Protein AF-A0A948QAK0-F1 (afdb_monomer_lite)

Sequence (98 aa):
KENYCSVSQEELEKIQVSTIETKAIHWALKLKNPNFSYGKLTQNPGSEIKNRSLRSKFYERLEYWHAQSEIPQLSSMEEASLNYVLKKEKYVKDNCGL

Foldseek 3Di:
DVVVLVVLLVVLQVLCQVLLLLLLLVVLVLVPPPPRDPVPPPDDSQPLPPPPVSSVVSVVSNVVQNPDPDGDDDDPVSVVSVVVSVVSSVVSCVPPND

Secondary structure (DSSP, 8-state):
-HHHHHHHHHHHHHHHHHHHHHHHHHHHHHHH-TT--GGG--S-TTTT--SHHHHHHHHHHHHHHHHSSS-PPPPHHHHHHHHHHHHHHHHHHHHH--

Radius of gyration: 13.9 Å; chains: 1; bounding box: 37×27×40 Å

Structure (mmCIF, N/CA/C/O backbone):
data_AF-A0A948QAK0-F1
#
_entry.id   AF-A0A948QAK0-F1
#
loop_
_atom_site.group_PDB
_atom_site.id
_atom_site.type_symbol
_atom_site.label_atom_id
_atom_site.label_alt_id
_atom_site.label_comp_id
_atom_site.label_asym_id
_atom_site.label_entity_id
_atom_site.label_seq_id
_atom_site.pdbx_PDB_ins_code
_atom_site.Cartn_x
_atom_site.Cartn_y
_atom_site.Cartn_z
_atom_site.occupancy
_atom_site.B_iso_or_equiv
_atom_site.auth_seq_id
_atom_site.auth_comp_id
_atom_site.auth_asym_id
_atom_site.auth_atom_id
_atom_site.pdbx_PDB_model_num
ATOM 1 N N . LYS A 1 1 ? 14.996 -1.459 -23.610 1.00 61.12 1 LYS A N 1
ATOM 2 C CA . LYS A 1 1 ? 13.697 -1.614 -22.906 1.00 61.12 1 LYS A CA 1
ATOM 3 C C . LYS A 1 1 ? 13.858 -2.374 -21.588 1.00 61.12 1 LYS A C 1
ATOM 5 O O . LYS A 1 1 ? 13.395 -1.851 -20.588 1.00 61.12 1 LYS A O 1
ATOM 10 N N . GLU A 1 2 ? 14.572 -3.504 -21.543 1.00 65.06 2 GLU A N 1
ATOM 11 C CA . GLU A 1 2 ? 14.791 -4.268 -20.294 1.00 65.06 2 GLU A CA 1
ATOM 12 C C . GLU A 1 2 ? 15.433 -3.451 -19.161 1.00 65.06 2 GLU A C 1
ATOM 14 O O . GLU A 1 2 ? 14.881 -3.410 -18.067 1.00 65.06 2 GLU A O 1
ATOM 19 N N . ASN A 1 3 ? 16.509 -2.705 -19.442 1.00 78.94 3 ASN A N 1
ATOM 20 C CA . ASN A 1 3 ? 17.220 -1.914 -18.424 1.00 78.94 3 ASN A CA 1
ATOM 21 C C . ASN A 1 3 ? 16.354 -0.801 -17.778 1.00 78.94 3 ASN A C 1
ATOM 23 O O . ASN A 1 3 ? 16.532 -0.439 -16.624 1.00 78.94 3 ASN A O 1
ATOM 27 N N . TYR A 1 4 ? 15.363 -0.269 -18.500 1.00 87.50 4 TYR A N 1
ATOM 28 C CA . TYR A 1 4 ? 14.446 0.737 -17.947 1.00 87.50 4 TYR A CA 1
ATOM 29 C C . TYR A 1 4 ? 13.456 0.124 -16.948 1.00 87.50 4 TYR A C 1
ATOM 31 O O . TYR A 1 4 ? 13.134 0.725 -15.921 1.00 87.50 4 TYR A O 1
ATOM 39 N N . CYS A 1 5 ? 12.971 -1.081 -17.250 1.00 90.00 5 CYS A N 1
ATOM 40 C CA . CYS A 1 5 ? 11.990 -1.755 -16.416 1.00 90.00 5 CYS A CA 1
ATOM 41 C C . CYS A 1 5 ? 12.600 -2.316 -15.136 1.00 90.00 5 CYS A C 1
ATOM 43 O O . CYS A 1 5 ? 11.964 -2.211 -14.092 1.00 90.00 5 CYS A O 1
ATOM 45 N N . SER A 1 6 ? 13.832 -2.831 -15.187 1.00 87.69 6 SER A N 1
ATOM 46 C CA . SER A 1 6 ? 14.563 -3.232 -13.981 1.00 87.69 6 SER A CA 1
ATOM 47 C C . SER A 1 6 ? 14.778 -2.047 -13.039 1.00 87.69 6 SER A C 1
ATOM 49 O O . SER A 1 6 ? 14.425 -2.136 -11.867 1.00 87.69 6 SER A O 1
ATOM 51 N N . VAL A 1 7 ? 15.251 -0.908 -13.559 1.00 89.81 7 VAL A N 1
ATOM 52 C CA . VAL A 1 7 ? 15.448 0.315 -12.759 1.00 89.81 7 VAL A CA 1
ATOM 53 C C . VAL A 1 7 ? 14.124 0.813 -12.179 1.00 89.81 7 VAL A C 1
ATOM 55 O O . VAL A 1 7 ? 14.033 1.088 -10.987 1.00 89.81 7 VAL A O 1
ATOM 58 N N . SER A 1 8 ? 13.062 0.864 -12.987 1.00 90.19 8 SER A N 1
ATOM 59 C CA . SER A 1 8 ? 11.747 1.322 -12.521 1.00 90.19 8 SER A CA 1
ATOM 60 C C . SER A 1 8 ? 11.142 0.413 -11.446 1.00 90.19 8 SER A C 1
ATOM 62 O O . SER A 1 8 ? 10.439 0.903 -10.562 1.00 90.19 8 SER A O 1
ATOM 64 N N . GLN A 1 9 ? 11.391 -0.898 -11.520 1.00 90.62 9 GLN A N 1
ATOM 65 C CA . GLN A 1 9 ? 10.965 -1.864 -10.506 1.00 90.62 9 GLN A CA 1
ATOM 66 C C . GLN A 1 9 ? 11.781 -1.723 -9.217 1.00 90.62 9 GLN A C 1
ATOM 68 O O . GLN A 1 9 ? 11.194 -1.746 -8.140 1.00 90.62 9 GLN A O 1
ATOM 73 N N . GLU A 1 10 ? 13.095 -1.514 -9.315 1.00 91.06 10 GLU A N 1
ATOM 74 C CA . GLU A 1 10 ? 13.957 -1.283 -8.150 1.00 91.06 10 GLU A CA 1
ATOM 75 C C . GLU A 1 10 ? 13.588 0.021 -7.422 1.00 91.06 10 GLU A C 1
ATOM 77 O O . GLU A 1 10 ? 13.480 0.054 -6.196 1.00 91.06 10 GLU A O 1
ATOM 82 N N . GLU A 1 11 ? 13.339 1.100 -8.167 1.00 91.75 11 GLU A N 1
ATOM 83 C CA . GLU A 1 11 ? 12.818 2.352 -7.612 1.00 91.75 11 GLU A CA 1
ATOM 84 C C . GLU A 1 11 ? 11.470 2.142 -6.922 1.00 91.75 11 GLU A C 1
ATOM 86 O O . GLU A 1 11 ? 11.268 2.617 -5.805 1.00 91.75 11 GLU A O 1
ATOM 91 N N . LEU A 1 12 ? 10.548 1.424 -7.576 1.00 93.50 12 LEU A N 1
ATOM 92 C CA . LEU A 1 12 ? 9.234 1.141 -7.012 1.00 93.50 12 LEU A CA 1
ATOM 93 C C . LEU A 1 12 ? 9.355 0.375 -5.692 1.00 93.50 12 LEU A C 1
ATOM 95 O O . LEU A 1 12 ? 8.706 0.753 -4.721 1.00 93.50 12 LEU A O 1
ATOM 99 N N . GLU A 1 13 ? 10.205 -0.648 -5.633 1.00 92.94 13 GLU A N 1
ATOM 100 C CA . GLU A 1 13 ? 10.428 -1.419 -4.412 1.00 92.94 13 GLU A CA 1
ATOM 101 C C . GLU A 1 13 ? 10.947 -0.532 -3.272 1.00 92.94 13 GLU A C 1
ATOM 103 O O . GLU A 1 13 ? 10.410 -0.585 -2.165 1.00 92.94 13 GLU A O 1
ATOM 108 N N . LYS A 1 14 ? 11.918 0.354 -3.541 1.00 93.31 14 LYS A N 1
ATOM 109 C CA . LYS A 1 14 ? 12.443 1.299 -2.536 1.00 93.31 14 LYS A CA 1
ATOM 110 C C . LYS A 1 14 ? 11.344 2.186 -1.950 1.00 93.31 14 LYS A C 1
ATOM 112 O O . LYS A 1 14 ? 11.301 2.383 -0.737 1.00 93.31 14 LYS A O 1
ATOM 117 N N . ILE A 1 15 ? 10.440 2.694 -2.787 1.00 93.44 15 ILE A N 1
ATOM 118 C CA . ILE A 1 15 ? 9.342 3.553 -2.324 1.00 93.44 15 ILE A CA 1
ATOM 119 C C . ILE A 1 15 ? 8.255 2.718 -1.619 1.00 93.44 15 ILE A C 1
ATOM 121 O O . ILE A 1 15 ? 7.675 3.157 -0.627 1.00 93.44 15 ILE A O 1
ATOM 125 N N . GLN A 1 16 ? 7.985 1.489 -2.071 1.00 93.94 16 GLN A N 1
ATOM 126 C CA . GLN A 1 16 ? 7.049 0.583 -1.395 1.00 93.94 16 GLN A CA 1
ATOM 127 C C . GLN A 1 16 ? 7.524 0.225 0.018 1.00 93.94 16 GLN A C 1
ATOM 129 O O . GLN A 1 16 ? 6.702 0.142 0.927 1.00 93.94 16 GLN A O 1
ATOM 134 N N . VAL A 1 17 ? 8.835 0.063 0.234 1.00 94.50 17 VAL A N 1
ATOM 135 C CA . VAL A 1 17 ? 9.400 -0.179 1.573 1.00 94.50 17 VAL A CA 1
ATOM 136 C C . VAL A 1 17 ? 9.072 0.968 2.530 1.00 94.50 17 VAL A C 1
ATOM 138 O O . VAL A 1 17 ? 8.638 0.708 3.650 1.00 94.50 17 VAL A O 1
ATOM 141 N N . SER A 1 18 ? 9.234 2.224 2.104 1.00 93.25 18 SER A N 1
ATOM 142 C CA . SER A 1 18 ? 8.996 3.390 2.969 1.00 93.25 18 SER A CA 1
ATOM 143 C C . SER A 1 18 ? 7.518 3.736 3.164 1.00 93.25 18 SER A C 1
ATOM 145 O O . SER A 1 18 ? 7.186 4.479 4.082 1.00 93.25 18 SER A O 1
ATOM 147 N N . THR A 1 19 ? 6.623 3.194 2.337 1.00 94.94 19 THR A N 1
ATOM 148 C CA . THR A 1 19 ? 5.181 3.509 2.355 1.00 94.94 19 THR A CA 1
ATOM 149 C C . THR A 1 19 ? 4.299 2.329 2.754 1.00 94.94 19 THR A C 1
ATOM 151 O O . THR A 1 19 ? 3.072 2.439 2.734 1.00 94.94 19 THR A O 1
ATOM 154 N N . ILE A 1 20 ? 4.904 1.202 3.145 1.00 95.38 20 ILE A N 1
ATOM 155 C CA . ILE A 1 20 ? 4.191 -0.042 3.455 1.00 95.38 20 ILE A CA 1
ATOM 156 C C . ILE A 1 20 ? 3.147 0.149 4.559 1.00 95.38 20 ILE A C 1
ATOM 158 O O . ILE A 1 20 ? 2.029 -0.355 4.452 1.00 95.38 20 ILE A O 1
ATOM 162 N N . GLU A 1 21 ? 3.496 0.942 5.572 1.00 96.50 21 GLU A N 1
ATOM 163 C CA . GLU A 1 21 ? 2.649 1.248 6.721 1.00 96.50 21 GLU A CA 1
ATOM 164 C C . GLU A 1 21 ? 1.446 2.095 6.304 1.00 96.50 21 GLU A C 1
ATOM 166 O O . GLU A 1 21 ? 0.296 1.716 6.517 1.00 96.50 21 GLU A O 1
ATOM 171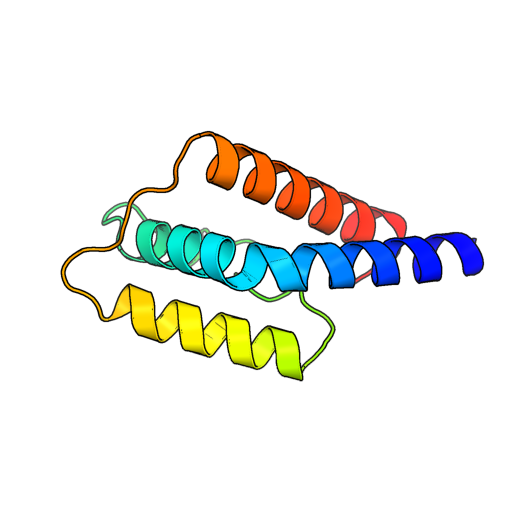 N N . THR A 1 22 ? 1.708 3.202 5.609 1.00 96.88 22 THR A N 1
ATOM 172 C CA . THR A 1 22 ? 0.687 4.100 5.063 1.00 96.88 22 THR A CA 1
ATOM 173 C C . THR A 1 22 ? -0.278 3.361 4.136 1.00 96.88 22 THR A C 1
ATOM 175 O O . THR A 1 22 ? -1.494 3.546 4.209 1.00 96.88 22 THR A O 1
ATOM 178 N N . LYS A 1 23 ? 0.246 2.481 3.274 1.00 95.88 23 LYS A N 1
ATOM 179 C CA . LYS A 1 23 ? -0.568 1.674 2.363 1.00 95.88 23 LYS A CA 1
ATOM 180 C C . LYS A 1 23 ? -1.438 0.674 3.130 1.00 95.88 23 LYS A C 1
ATOM 182 O O . LYS A 1 23 ? -2.599 0.490 2.766 1.00 95.88 23 LYS A O 1
ATOM 187 N N . ALA A 1 24 ? -0.915 0.056 4.189 1.00 97.06 24 ALA A N 1
ATOM 188 C CA . ALA A 1 24 ? -1.683 -0.838 5.051 1.00 97.06 24 ALA A CA 1
ATOM 189 C C . ALA A 1 24 ? -2.820 -0.102 5.779 1.00 97.06 24 ALA A C 1
ATOM 191 O O . ALA A 1 24 ? -3.959 -0.563 5.727 1.00 97.06 24 ALA A O 1
ATOM 192 N N . ILE A 1 25 ? -2.546 1.070 6.363 1.00 97.38 25 ILE A N 1
ATOM 193 C CA . ILE A 1 25 ? -3.553 1.933 7.007 1.00 97.38 25 ILE A CA 1
ATOM 194 C C . ILE A 1 25 ? -4.661 2.308 6.019 1.00 97.38 25 ILE A C 1
ATOM 196 O O . ILE A 1 25 ? -5.844 2.133 6.312 1.00 97.38 25 ILE A O 1
ATOM 200 N N . HIS A 1 26 ? -4.289 2.765 4.819 1.00 95.25 26 HIS A N 1
ATOM 201 C CA . HIS A 1 26 ? -5.251 3.124 3.778 1.00 95.25 26 HIS A CA 1
ATOM 202 C C . HIS A 1 26 ? -6.190 1.967 3.437 1.00 95.25 26 HIS A C 1
ATOM 204 O O . HIS A 1 26 ? -7.409 2.139 3.374 1.00 95.25 26 HIS A O 1
ATOM 210 N N . TRP A 1 27 ? -5.634 0.776 3.209 1.00 94.75 27 TRP A N 1
ATOM 211 C CA . TRP A 1 27 ? -6.449 -0.387 2.892 1.00 94.75 27 TRP A CA 1
ATOM 212 C C . TRP A 1 27 ? -7.290 -0.837 4.081 1.00 94.75 27 TRP A C 1
ATOM 214 O O . TRP A 1 27 ? -8.445 -1.186 3.872 1.00 94.75 27 TRP A O 1
ATOM 224 N N . ALA A 1 28 ? -6.783 -0.760 5.309 1.00 95.81 28 ALA A N 1
ATOM 225 C CA . ALA A 1 28 ? -7.563 -1.073 6.499 1.00 95.81 28 ALA A CA 1
ATOM 226 C C . ALA A 1 28 ? -8.779 -0.136 6.636 1.00 95.81 28 ALA A C 1
ATOM 228 O O . ALA A 1 28 ? -9.901 -0.616 6.791 1.00 95.81 28 ALA A O 1
ATOM 229 N N . LEU A 1 29 ? -8.588 1.181 6.472 1.00 94.62 29 LEU A N 1
ATOM 230 C CA . LEU A 1 29 ? -9.677 2.169 6.435 1.00 94.62 29 LEU A CA 1
ATOM 231 C C . LEU A 1 29 ? -10.687 1.858 5.327 1.00 94.62 29 LEU A C 1
ATOM 233 O O . LEU A 1 29 ? -11.899 1.885 5.546 1.00 94.62 29 LEU A O 1
ATOM 237 N N . LYS A 1 30 ? -10.189 1.538 4.130 1.00 92.00 30 LYS A N 1
ATOM 238 C CA . LYS A 1 30 ? -11.024 1.233 2.968 1.00 92.00 30 LYS A CA 1
ATOM 239 C C . LYS A 1 30 ? -11.847 -0.037 3.169 1.00 92.00 30 LYS A C 1
ATOM 241 O O . LYS A 1 30 ? -13.021 -0.028 2.827 1.00 92.00 30 LYS A O 1
ATOM 246 N N . LEU A 1 31 ? -11.259 -1.096 3.726 1.00 91.44 31 LEU A N 1
ATOM 247 C CA . LEU A 1 31 ? -11.936 -2.366 4.006 1.00 91.44 31 LEU A CA 1
ATOM 248 C C . LEU A 1 31 ? -12.989 -2.233 5.116 1.00 91.44 31 LEU A C 1
ATOM 250 O O . LE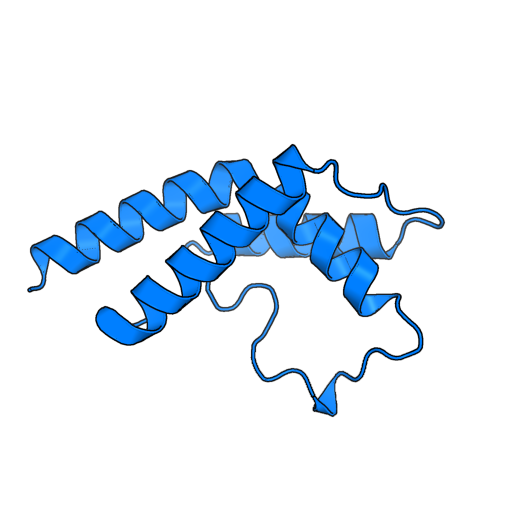U A 1 31 ? -14.019 -2.894 5.043 1.00 91.44 31 LEU A O 1
ATOM 254 N N . LYS A 1 32 ? -12.767 -1.352 6.101 1.00 91.50 32 LYS A N 1
ATOM 255 C CA . LYS A 1 32 ? -13.748 -1.058 7.160 1.00 91.50 32 LYS A CA 1
ATOM 256 C C . LYS A 1 32 ? -14.904 -0.168 6.728 1.00 91.50 32 LYS A C 1
ATOM 258 O O . LYS A 1 32 ? -15.883 -0.045 7.462 1.00 91.50 32 LYS A O 1
ATOM 263 N N . ASN A 1 33 ? -14.802 0.486 5.575 1.00 89.56 33 ASN A N 1
ATOM 264 C CA . ASN A 1 33 ? -15.879 1.333 5.094 1.00 89.56 33 ASN A CA 1
ATOM 265 C C . ASN A 1 33 ? -17.116 0.459 4.792 1.00 89.56 33 ASN A C 1
ATOM 267 O O . ASN A 1 33 ? -17.008 -0.453 3.975 1.00 89.56 33 ASN A O 1
ATOM 271 N N . PRO A 1 34 ? -18.298 0.728 5.378 1.00 87.62 34 PRO A N 1
ATOM 272 C CA . PRO A 1 34 ? -19.493 -0.097 5.164 1.00 87.62 34 PRO A CA 1
ATOM 273 C C . PRO A 1 34 ? -19.972 -0.106 3.704 1.00 87.62 34 PRO A C 1
ATOM 275 O O . PRO A 1 34 ? -20.685 -1.016 3.292 1.00 87.62 34 PRO A O 1
ATOM 278 N N . ASN A 1 35 ? -19.561 0.882 2.905 1.00 89.12 35 ASN A N 1
ATOM 279 C CA . ASN A 1 35 ? -19.851 0.948 1.473 1.00 89.12 35 ASN A CA 1
ATOM 280 C C . ASN A 1 35 ? -18.807 0.216 0.612 1.00 89.12 35 ASN A C 1
ATOM 282 O O . ASN A 1 35 ? -18.904 0.217 -0.620 1.00 89.12 35 ASN A O 1
ATOM 286 N N . PHE A 1 36 ? -17.778 -0.374 1.226 1.00 86.19 36 PHE A N 1
ATOM 287 C CA . PHE A 1 36 ? -16.784 -1.162 0.517 1.00 86.19 36 PHE A CA 1
ATOM 288 C C . PHE A 1 36 ? -17.398 -2.463 -0.002 1.00 86.19 36 PHE A C 1
ATOM 290 O O . PHE A 1 36 ? -18.161 -3.144 0.675 1.00 86.19 36 PHE A O 1
ATOM 297 N N . SER A 1 37 ? -17.042 -2.826 -1.232 1.00 83.75 37 SER A N 1
ATOM 298 C CA . SER A 1 37 ? -17.500 -4.058 -1.863 1.00 83.75 37 SER A CA 1
ATOM 299 C C . SER A 1 37 ? -16.311 -4.815 -2.428 1.00 83.75 37 SER A C 1
ATOM 301 O O . SER A 1 37 ? -15.665 -4.353 -3.371 1.00 83.75 37 SER A O 1
ATOM 303 N N . TYR A 1 38 ? -16.072 -6.014 -1.895 1.00 80.12 38 TYR A N 1
ATOM 304 C CA . TYR A 1 38 ? -15.064 -6.940 -2.416 1.00 80.12 38 TYR A CA 1
ATOM 305 C C . TYR A 1 38 ? -15.309 -7.288 -3.891 1.00 80.12 38 TYR A C 1
ATOM 307 O O . TYR A 1 38 ? -14.358 -7.421 -4.650 1.00 80.12 38 TYR A O 1
ATOM 315 N N . GLY A 1 39 ? -16.570 -7.348 -4.338 1.00 77.06 39 GLY A N 1
ATOM 316 C CA . GLY A 1 39 ? -16.911 -7.617 -5.742 1.00 77.06 39 GLY A CA 1
ATOM 317 C C . GLY A 1 39 ? -16.511 -6.500 -6.715 1.00 77.06 39 GLY A C 1
ATOM 318 O O . GLY A 1 39 ? -16.421 -6.738 -7.915 1.00 77.06 39 GLY A O 1
ATOM 319 N N . LYS A 1 40 ? -16.238 -5.288 -6.212 1.00 79.50 40 LYS A N 1
ATOM 320 C CA . LYS A 1 40 ? -15.715 -4.157 -7.000 1.00 79.50 40 LYS A CA 1
ATOM 321 C C . LYS A 1 40 ? -14.192 -4.037 -6.914 1.00 79.50 40 LYS A C 1
ATOM 323 O O . LYS A 1 40 ? -13.617 -3.090 -7.453 1.00 79.50 40 LYS A O 1
ATOM 328 N N . LEU A 1 41 ? -13.530 -4.962 -6.220 1.00 77.62 41 LEU A N 1
ATOM 329 C CA . LEU A 1 41 ? -12.085 -4.972 -6.078 1.00 77.62 41 LEU A CA 1
ATOM 330 C C . LEU A 1 41 ? -11.450 -5.475 -7.379 1.00 77.62 41 LEU A C 1
ATOM 332 O O . LEU A 1 41 ? -11.308 -6.669 -7.609 1.00 77.62 41 LEU A O 1
ATOM 336 N N . THR A 1 42 ? -11.057 -4.547 -8.245 1.00 72.62 42 THR A N 1
ATOM 337 C CA . THR A 1 42 ? -10.389 -4.877 -9.513 1.00 72.62 42 THR A CA 1
ATOM 338 C C . THR A 1 42 ? -8.913 -5.235 -9.336 1.00 72.62 42 THR A C 1
ATOM 340 O O . THR A 1 42 ? -8.283 -5.713 -10.277 1.00 72.62 42 THR A O 1
ATOM 343 N N . GLN A 1 43 ? -8.329 -4.953 -8.165 1.00 70.19 43 GLN A N 1
ATOM 344 C CA . GLN A 1 43 ? -6.921 -5.197 -7.847 1.00 70.19 43 GLN A CA 1
ATOM 345 C C . GLN A 1 43 ? -6.760 -5.536 -6.367 1.00 70.19 43 GLN A C 1
ATOM 347 O O . GLN A 1 43 ? -7.344 -4.870 -5.510 1.00 70.19 43 GLN A O 1
ATOM 352 N N . ASN A 1 44 ? -5.949 -6.552 -6.071 1.00 79.06 44 ASN A N 1
ATOM 353 C CA . ASN A 1 44 ? -5.693 -6.963 -4.698 1.00 79.06 44 ASN A CA 1
ATOM 354 C C . ASN A 1 44 ? -4.753 -5.954 -4.015 1.00 79.06 44 ASN A C 1
ATOM 356 O O . ASN A 1 44 ? -3.788 -5.518 -4.633 1.00 79.06 44 ASN A O 1
ATOM 360 N N . PRO A 1 45 ? -4.953 -5.622 -2.730 1.00 80.94 45 PRO A N 1
ATOM 361 C CA . PRO A 1 45 ? -4.207 -4.559 -2.050 1.00 80.94 45 PRO A CA 1
ATOM 362 C C . PRO A 1 45 ? -2.672 -4.662 -2.120 1.00 80.94 45 PRO A C 1
ATOM 364 O O . PRO A 1 45 ? -1.980 -3.642 -2.112 1.00 80.94 45 PRO A O 1
ATOM 367 N N . GLY A 1 46 ? -2.147 -5.889 -2.213 1.00 86.62 46 GLY A N 1
ATOM 368 C CA . GLY A 1 46 ? -0.718 -6.184 -2.315 1.00 86.62 46 GLY A CA 1
ATOM 369 C C . GLY A 1 46 ? -0.271 -6.821 -3.636 1.00 86.62 46 GLY A C 1
ATOM 370 O O . GLY A 1 46 ? 0.828 -7.376 -3.663 1.00 86.62 46 GLY A O 1
ATOM 371 N N . SER A 1 47 ? -1.081 -6.821 -4.707 1.00 86.19 47 SER A N 1
ATOM 372 C CA . SER A 1 47 ? -0.690 -7.477 -5.974 1.00 86.19 47 SER A CA 1
ATOM 373 C C . SER A 1 47 ? 0.511 -6.826 -6.659 1.00 86.19 47 SER A C 1
ATOM 375 O O . SER A 1 47 ? 1.266 -7.500 -7.348 1.00 86.19 47 SER A O 1
ATOM 377 N N . GLU A 1 48 ? 0.716 -5.536 -6.427 1.00 88.94 48 GLU A N 1
ATOM 378 C CA . GLU A 1 48 ? 1.768 -4.718 -7.025 1.00 88.94 48 GLU A CA 1
ATOM 379 C C . GLU A 1 48 ? 3.108 -4.842 -6.270 1.00 88.94 48 GLU A C 1
ATOM 381 O O . GLU A 1 48 ? 4.117 -4.282 -6.697 1.00 88.94 48 GLU A O 1
ATOM 386 N N . ILE A 1 49 ? 3.144 -5.585 -5.155 1.00 92.00 49 ILE A N 1
ATOM 387 C CA . ILE A 1 49 ? 4.349 -5.814 -4.348 1.00 92.00 49 ILE A CA 1
ATOM 388 C C . ILE A 1 49 ? 4.986 -7.145 -4.772 1.00 92.00 49 ILE A C 1
ATOM 390 O O . ILE A 1 49 ? 4.564 -8.223 -4.341 1.00 92.00 49 ILE A O 1
ATOM 394 N N . LYS A 1 50 ? 6.021 -7.077 -5.619 1.00 90.12 50 LYS A N 1
ATOM 395 C CA . LYS A 1 50 ? 6.737 -8.265 -6.127 1.00 90.12 50 LYS A CA 1
ATOM 396 C C . LYS A 1 50 ? 7.557 -8.978 -5.059 1.00 90.12 50 LYS A C 1
ATOM 398 O O . LYS A 1 50 ? 7.571 -10.210 -5.006 1.00 90.12 50 LYS A O 1
ATOM 403 N N . ASN A 1 51 ? 8.249 -8.214 -4.215 1.00 91.19 51 ASN A N 1
ATOM 404 C CA . ASN A 1 51 ? 9.073 -8.778 -3.156 1.00 91.19 51 ASN A CA 1
ATOM 405 C C . ASN A 1 51 ? 8.180 -9.515 -2.144 1.00 91.19 51 ASN A C 1
ATOM 407 O O . ASN A 1 51 ? 7.345 -8.911 -1.470 1.00 91.19 51 ASN A O 1
ATOM 411 N N . ARG A 1 52 ? 8.366 -10.836 -2.022 1.00 92.88 52 ARG A N 1
ATOM 412 C CA . ARG A 1 52 ? 7.531 -11.688 -1.160 1.00 92.88 52 ARG A CA 1
ATOM 413 C C . ARG A 1 52 ? 7.600 -11.291 0.314 1.00 92.88 52 ARG A C 1
ATOM 415 O O . ARG A 1 52 ? 6.572 -11.326 0.981 1.00 92.88 52 ARG A O 1
ATOM 422 N N . SER A 1 53 ? 8.780 -10.911 0.805 1.00 94.25 53 SER A N 1
ATOM 423 C CA . SER A 1 53 ? 8.970 -10.482 2.196 1.00 94.25 53 SER A CA 1
ATOM 424 C C . SER A 1 53 ? 8.235 -9.170 2.456 1.00 94.25 53 SER A C 1
ATOM 426 O O . SER A 1 53 ? 7.466 -9.066 3.409 1.00 94.25 53 SER A O 1
ATOM 428 N N . LEU A 1 54 ? 8.373 -8.198 1.549 1.00 94.69 54 LEU A N 1
ATOM 429 C CA . LEU A 1 54 ? 7.659 -6.926 1.653 1.00 94.69 54 LEU A CA 1
ATOM 430 C C . LEU A 1 54 ? 6.139 -7.111 1.559 1.00 94.69 54 LEU A C 1
ATOM 432 O O . LEU A 1 54 ? 5.393 -6.504 2.321 1.00 94.69 54 LEU A O 1
ATOM 436 N N . ARG A 1 55 ? 5.672 -8.001 0.677 1.00 95.75 55 ARG A N 1
ATOM 437 C CA . ARG A 1 55 ? 4.250 -8.336 0.555 1.00 95.75 55 ARG A CA 1
ATOM 438 C C . ARG A 1 55 ? 3.709 -9.011 1.814 1.00 95.75 55 ARG A C 1
ATOM 440 O O . ARG A 1 55 ? 2.588 -8.724 2.214 1.00 95.75 55 ARG A O 1
ATOM 447 N N . SER A 1 56 ? 4.495 -9.885 2.443 1.00 96.19 56 SER A N 1
ATOM 448 C CA . SER A 1 56 ? 4.131 -10.491 3.728 1.00 96.19 56 SER A CA 1
ATOM 449 C C . SER A 1 56 ? 3.974 -9.421 4.806 1.00 96.19 56 SER A C 1
ATOM 451 O O . SER A 1 56 ? 2.940 -9.375 5.464 1.00 96.19 56 SER A O 1
ATOM 453 N N . LYS A 1 57 ? 4.950 -8.509 4.918 1.00 96.62 57 LYS A N 1
ATOM 454 C CA . LYS A 1 57 ? 4.887 -7.375 5.851 1.00 96.62 57 LYS A CA 1
ATOM 455 C C . LYS A 1 57 ? 3.658 -6.508 5.599 1.00 96.62 57 LYS A C 1
ATOM 457 O O . LYS A 1 57 ? 2.976 -6.135 6.540 1.00 96.62 57 LYS A O 1
ATOM 462 N N . PHE A 1 58 ? 3.336 -6.218 4.338 1.00 97.31 58 PHE A N 1
ATOM 463 C CA . PHE A 1 58 ? 2.125 -5.475 3.996 1.00 97.31 58 PHE A CA 1
ATOM 464 C C . PHE A 1 58 ? 0.861 -6.125 4.565 1.00 97.31 58 PHE A C 1
ATOM 466 O O . PHE A 1 58 ? 0.071 -5.441 5.211 1.00 97.31 58 PHE A O 1
ATOM 473 N N . TYR A 1 59 ? 0.668 -7.427 4.338 1.00 96.75 59 TYR A N 1
ATOM 474 C CA . TYR A 1 59 ? -0.526 -8.116 4.825 1.00 96.75 59 TYR A CA 1
ATOM 475 C C . TYR A 1 59 ? -0.561 -8.214 6.353 1.00 96.75 59 TYR A C 1
ATOM 477 O O . TYR A 1 59 ? -1.626 -8.017 6.925 1.00 96.75 59 TYR A O 1
ATOM 485 N N . GLU A 1 60 ? 0.586 -8.407 7.008 1.00 97.62 60 GLU A N 1
ATOM 486 C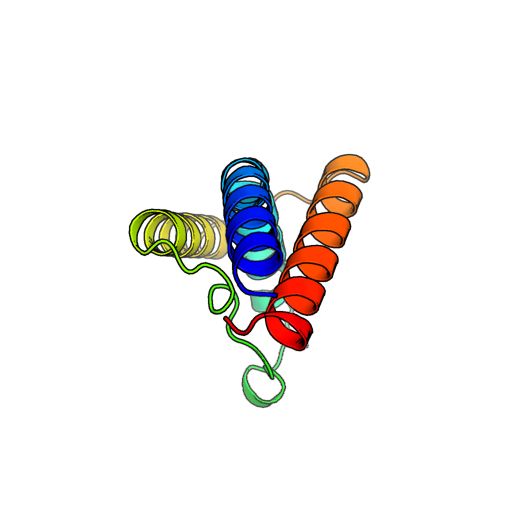 CA . GLU A 1 60 ? 0.698 -8.362 8.472 1.00 97.62 60 GLU A CA 1
ATOM 487 C C . GLU A 1 60 ? 0.260 -6.998 9.031 1.00 97.62 60 GLU A C 1
ATOM 489 O O . GLU A 1 60 ? -0.555 -6.924 9.951 1.00 97.62 60 GLU A O 1
ATOM 494 N N . ARG A 1 61 ? 0.746 -5.895 8.445 1.00 97.94 61 ARG A N 1
ATOM 495 C CA . ARG A 1 61 ? 0.343 -4.541 8.859 1.00 97.94 61 ARG A CA 1
ATOM 496 C C . ARG A 1 61 ? -1.125 -4.265 8.544 1.00 97.94 61 ARG A C 1
ATOM 498 O O . ARG A 1 61 ? -1.812 -3.650 9.355 1.00 97.94 61 ARG A O 1
ATOM 505 N N . LEU A 1 62 ? -1.620 -4.722 7.395 1.00 97.12 62 LEU A N 1
ATOM 506 C CA . LEU A 1 62 ? -3.025 -4.575 7.014 1.00 97.12 62 LEU A CA 1
ATOM 507 C C . LEU A 1 62 ? -3.941 -5.285 8.013 1.00 97.12 62 LEU A C 1
ATOM 509 O O . LEU A 1 62 ? -4.920 -4.695 8.463 1.00 97.12 62 LEU A O 1
ATOM 513 N N . GLU A 1 63 ? -3.615 -6.524 8.373 1.00 97.00 63 GLU A N 1
ATOM 514 C CA . GLU A 1 63 ? -4.357 -7.300 9.363 1.00 97.00 63 GLU A CA 1
ATOM 515 C C . GLU A 1 63 ? -4.325 -6.620 10.735 1.00 97.00 63 GLU A C 1
ATOM 517 O O . GLU A 1 63 ? -5.380 -6.409 11.337 1.00 97.00 63 GLU A O 1
ATOM 522 N N . TYR A 1 64 ? -3.142 -6.181 11.180 1.00 97.81 64 TYR A N 1
ATOM 523 C CA . TYR A 1 64 ? -2.978 -5.438 12.428 1.00 97.81 64 TYR A CA 1
ATOM 524 C C . TYR A 1 64 ? -3.891 -4.207 12.496 1.00 97.81 64 TYR A C 1
ATOM 526 O O . TYR A 1 64 ? -4.622 -4.044 13.475 1.00 97.81 64 TYR A O 1
ATOM 534 N N . TRP A 1 65 ? -3.885 -3.357 11.461 1.00 97.69 65 TRP A N 1
ATOM 535 C CA . TRP A 1 65 ? -4.708 -2.144 11.422 1.00 97.69 65 TRP A CA 1
ATOM 536 C C . TRP A 1 65 ? -6.191 -2.452 11.279 1.00 97.69 65 TRP A C 1
ATOM 538 O O . TRP A 1 65 ? -7.023 -1.825 11.930 1.00 97.69 65 TRP A O 1
ATOM 548 N N . HIS A 1 66 ? -6.545 -3.448 10.472 1.00 95.38 66 HIS A N 1
ATOM 549 C CA . HIS A 1 66 ? -7.931 -3.865 10.319 1.00 95.38 66 HIS A CA 1
ATOM 550 C C . HIS A 1 66 ? -8.513 -4.427 11.631 1.00 95.38 66 HIS A C 1
ATOM 552 O O . HIS A 1 66 ? -9.709 -4.284 11.885 1.00 95.38 66 HIS A O 1
ATOM 558 N N . ALA A 1 67 ? -7.688 -4.999 12.510 1.00 96.88 67 ALA A N 1
ATOM 559 C CA . ALA A 1 67 ? -8.122 -5.455 13.828 1.00 96.88 67 ALA A CA 1
ATOM 560 C C . ALA A 1 67 ? -8.367 -4.314 14.840 1.00 96.88 67 ALA A C 1
ATOM 562 O O . ALA A 1 67 ? -9.143 -4.502 15.776 1.00 96.88 67 ALA A O 1
ATOM 563 N N . GLN A 1 68 ? -7.766 -3.130 14.666 1.00 96.75 68 GLN A N 1
ATOM 564 C CA . GLN A 1 68 ? -7.898 -2.024 15.629 1.00 96.75 68 GLN A CA 1
ATOM 565 C C . GLN A 1 68 ? -9.301 -1.416 15.622 1.00 96.75 68 GLN A C 1
ATOM 567 O O . GLN A 1 68 ? -9.868 -1.205 14.554 1.00 96.75 68 GLN A O 1
ATOM 572 N N . SER A 1 69 ? -9.860 -1.062 16.781 1.00 93.62 69 SER A N 1
ATOM 573 C CA . SER A 1 69 ? -11.152 -0.354 16.854 1.00 93.62 69 SER A CA 1
ATOM 574 C C . SER A 1 69 ? -11.111 0.997 16.136 1.00 93.62 69 SER A C 1
ATOM 576 O O . SER A 1 69 ? -12.064 1.359 15.449 1.00 93.62 69 SER A O 1
ATOM 578 N N . GLU A 1 70 ? -9.980 1.691 16.240 1.00 94.25 70 GLU A N 1
ATOM 579 C CA . GLU A 1 70 ? -9.708 2.963 15.585 1.00 94.25 70 GLU A CA 1
ATOM 580 C C . GLU A 1 70 ? -8.457 2.837 14.717 1.00 94.25 70 GLU A C 1
ATOM 582 O O . GLU A 1 70 ? -7.434 2.306 15.147 1.00 94.25 70 GLU A O 1
ATOM 587 N N . ILE A 1 71 ? -8.550 3.323 13.481 1.00 96.06 71 ILE A N 1
ATOM 588 C CA . ILE A 1 71 ? -7.431 3.356 12.540 1.00 96.06 71 ILE A CA 1
ATOM 589 C C . ILE A 1 71 ? -7.046 4.825 12.350 1.00 96.06 71 ILE A C 1
ATOM 591 O O . ILE A 1 71 ? -7.936 5.640 12.071 1.00 96.06 71 ILE A O 1
ATOM 595 N N . PRO A 1 72 ? -5.756 5.186 12.487 1.00 95.19 72 PRO A N 1
ATOM 596 C CA . PRO A 1 72 ? -5.318 6.558 12.290 1.00 95.19 72 PRO A CA 1
ATOM 597 C C . PRO A 1 72 ? -5.671 7.038 10.882 1.00 95.19 72 PRO A C 1
ATOM 599 O O . PRO A 1 72 ? -5.533 6.306 9.901 1.00 95.19 72 PRO A O 1
ATOM 602 N N . GLN A 1 73 ? -6.126 8.286 10.789 1.00 94.31 73 GLN A N 1
ATOM 603 C CA . GLN A 1 73 ? -6.245 8.958 9.500 1.00 94.31 73 GLN A CA 1
ATOM 604 C C . GLN A 1 73 ? -4.851 9.295 8.979 1.00 94.31 73 GLN A C 1
ATOM 606 O O . GLN A 1 73 ? -3.950 9.610 9.757 1.00 94.31 73 GLN A O 1
ATOM 611 N N . LEU A 1 74 ? -4.688 9.247 7.662 1.00 94.75 74 LEU A N 1
ATOM 612 C CA . LEU A 1 74 ? -3.448 9.667 7.029 1.00 94.75 74 LEU A CA 1
ATOM 613 C C . LEU A 1 74 ? -3.351 11.193 7.043 1.00 94.75 74 LEU A C 1
ATOM 615 O O . LEU A 1 74 ? -4.323 11.897 6.772 1.00 94.75 74 LEU A O 1
ATOM 619 N N . SER A 1 75 ? -2.165 11.715 7.332 1.00 95.44 75 SER A N 1
ATOM 620 C CA . SER A 1 75 ? -1.857 13.124 7.104 1.00 95.44 75 SER A CA 1
ATOM 621 C C . SER A 1 75 ? -1.827 13.439 5.605 1.00 95.44 75 SER A C 1
ATOM 623 O O . SER A 1 75 ? -1.573 12.566 4.773 1.00 95.44 75 SER A O 1
ATOM 625 N N . SER A 1 76 ? -1.980 14.712 5.231 1.00 94.56 76 SER A N 1
ATOM 626 C CA . SER A 1 76 ? -1.905 15.134 3.821 1.00 94.56 76 SER A CA 1
ATOM 627 C C . SER A 1 76 ? -0.591 14.730 3.136 1.00 94.56 76 SER A C 1
ATOM 629 O O . SER A 1 76 ? -0.564 14.460 1.937 1.00 94.56 76 SER A O 1
ATOM 631 N N . MET A 1 77 ? 0.509 14.662 3.893 1.00 92.94 77 MET A N 1
ATOM 632 C CA . MET A 1 77 ? 1.812 14.233 3.380 1.00 92.94 77 MET A CA 1
ATOM 633 C C . MET A 1 77 ? 1.870 12.718 3.134 1.00 92.94 77 MET A C 1
ATOM 635 O O . MET A 1 77 ? 2.431 12.272 2.129 1.00 92.94 77 MET A O 1
ATOM 639 N N . GLU A 1 78 ? 1.267 11.923 4.016 1.00 94.31 78 GLU A N 1
ATOM 640 C CA . GLU A 1 78 ? 1.135 10.475 3.839 1.00 94.31 78 GLU A CA 1
ATOM 641 C C . GLU A 1 78 ? 0.210 10.140 2.669 1.00 94.31 78 GLU A C 1
ATOM 643 O O . GLU A 1 78 ? 0.547 9.291 1.846 1.00 94.31 78 GLU A O 1
ATOM 648 N N . GLU A 1 79 ? -0.905 10.856 2.523 1.00 94.00 79 GLU A N 1
ATOM 649 C CA . GLU A 1 79 ? -1.795 10.723 1.367 1.00 94.00 79 GLU A CA 1
ATOM 650 C C . GLU A 1 79 ? -1.085 11.070 0.056 1.00 94.00 79 GLU A C 1
ATOM 652 O O . GLU A 1 79 ? -1.215 10.348 -0.935 1.00 94.00 79 GLU A O 1
ATOM 657 N N . ALA A 1 80 ? -0.299 12.151 0.030 1.00 94.50 80 ALA A N 1
ATOM 658 C CA . ALA A 1 80 ? 0.488 12.524 -1.142 1.00 94.50 80 ALA A CA 1
ATOM 659 C C . ALA A 1 80 ? 1.516 11.437 -1.503 1.00 94.50 80 ALA A C 1
ATOM 661 O O . ALA A 1 80 ? 1.633 11.058 -2.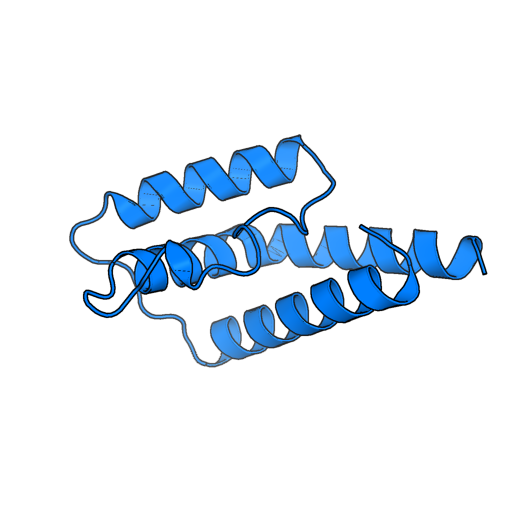673 1.00 94.50 80 ALA A O 1
ATOM 662 N N . SER A 1 81 ? 2.206 10.893 -0.498 1.00 93.00 81 SER A N 1
ATOM 663 C CA . SER A 1 81 ? 3.189 9.816 -0.668 1.00 93.00 81 SER A CA 1
ATOM 664 C C . SER A 1 81 ? 2.536 8.528 -1.172 1.00 93.00 81 SER A C 1
ATOM 666 O O . SER A 1 81 ? 3.018 7.911 -2.122 1.00 93.00 81 SER A O 1
ATOM 668 N N . LEU A 1 82 ? 1.386 8.156 -0.605 1.00 94.12 82 LEU A N 1
ATOM 669 C CA . LEU A 1 82 ? 0.602 7.011 -1.049 1.00 94.12 82 LEU A CA 1
ATOM 670 C C . LEU A 1 82 ? 0.126 7.185 -2.494 1.00 94.12 82 LEU A C 1
ATOM 672 O O . LEU A 1 82 ? 0.301 6.288 -3.315 1.00 94.12 82 LEU A O 1
ATOM 676 N N . ASN A 1 83 ? -0.436 8.346 -2.832 1.00 94.06 83 ASN A N 1
ATOM 677 C CA . ASN A 1 83 ? -0.898 8.644 -4.186 1.00 94.06 83 ASN A CA 1
ATOM 678 C C . ASN A 1 83 ? 0.237 8.557 -5.211 1.00 94.06 83 ASN A C 1
ATOM 680 O O . ASN A 1 83 ? 0.026 8.073 -6.325 1.00 94.06 83 ASN A O 1
ATOM 684 N N . TYR A 1 84 ? 1.439 9.005 -4.847 1.00 94.12 84 TYR A N 1
ATOM 685 C CA . TYR A 1 84 ? 2.623 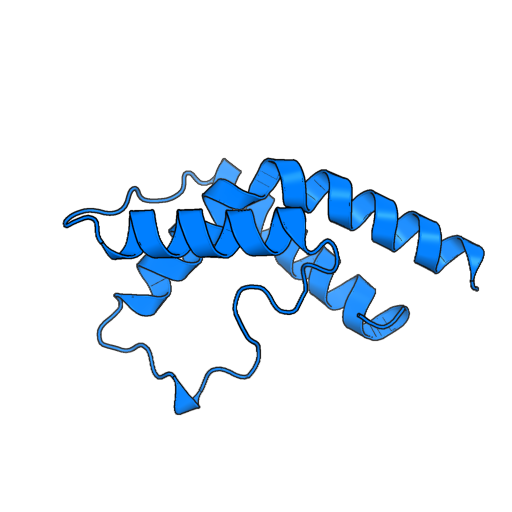8.851 -5.685 1.00 94.12 84 TYR A CA 1
ATOM 686 C C . TYR A 1 84 ? 2.962 7.371 -5.919 1.00 94.12 84 TYR A C 1
ATOM 688 O O . TYR A 1 84 ? 3.145 6.963 -7.069 1.00 94.12 84 TYR A O 1
ATOM 696 N N . VAL A 1 85 ? 2.957 6.550 -4.864 1.00 93.81 85 VAL A N 1
ATOM 697 C CA . VAL A 1 85 ? 3.225 5.106 -4.965 1.00 93.81 85 VAL A CA 1
ATOM 698 C C . VAL A 1 85 ? 2.195 4.397 -5.822 1.00 93.81 85 VAL A C 1
ATOM 700 O O . VAL A 1 85 ? 2.581 3.710 -6.758 1.00 93.81 85 VAL A O 1
ATOM 703 N N . LEU A 1 86 ? 0.900 4.609 -5.585 1.00 92.06 86 LEU A N 1
ATOM 704 C CA . LEU A 1 86 ? -0.161 3.968 -6.369 1.00 92.06 86 LEU A CA 1
ATOM 705 C C . LEU A 1 86 ? -0.061 4.328 -7.862 1.00 92.06 86 LEU A C 1
ATOM 707 O O . LEU A 1 86 ? -0.271 3.480 -8.733 1.00 92.06 86 LEU A O 1
ATOM 711 N N . LYS A 1 87 ? 0.313 5.576 -8.180 1.00 92.75 87 LYS A N 1
ATOM 712 C CA . LYS A 1 87 ? 0.574 6.006 -9.563 1.00 92.75 87 LYS A CA 1
ATOM 713 C C . LYS A 1 87 ? 1.804 5.318 -10.155 1.00 92.75 87 LYS A C 1
ATOM 715 O O . LYS A 1 87 ? 1.733 4.863 -11.296 1.00 92.75 87 LYS A O 1
ATOM 720 N N . LYS A 1 88 ? 2.910 5.217 -9.407 1.00 92.88 88 LYS A N 1
ATOM 721 C CA . LYS A 1 88 ? 4.127 4.518 -9.856 1.00 92.88 88 LYS A CA 1
ATOM 722 C C . LYS A 1 88 ? 3.866 3.020 -10.039 1.00 92.88 88 LYS A C 1
ATOM 724 O O . LYS A 1 88 ? 4.272 2.473 -11.056 1.00 92.88 88 LYS A O 1
ATOM 729 N N . GLU A 1 89 ? 3.140 2.377 -9.126 1.00 92.94 89 GLU A N 1
ATOM 730 C CA . GLU A 1 89 ? 2.712 0.976 -9.230 1.00 92.94 89 GLU A CA 1
ATOM 731 C C . GLU A 1 89 ? 1.925 0.732 -10.515 1.00 92.94 89 GLU A C 1
ATOM 733 O O . GLU A 1 89 ? 2.286 -0.141 -11.304 1.00 92.94 89 GLU A O 1
ATOM 738 N N . LYS A 1 90 ? 0.898 1.554 -10.769 1.00 91.00 90 LYS A N 1
ATOM 739 C CA . LYS A 1 90 ? 0.116 1.488 -12.007 1.00 91.00 90 LYS A CA 1
ATOM 740 C C . LYS A 1 90 ? 0.994 1.694 -13.239 1.00 91.00 90 LYS A C 1
ATOM 742 O O . LYS A 1 90 ? 0.901 0.920 -14.184 1.00 91.00 90 LYS A O 1
ATOM 747 N N . TYR A 1 91 ? 1.867 2.698 -13.222 1.00 91.19 91 TYR A N 1
ATOM 748 C CA . TYR A 1 91 ? 2.772 2.972 -14.334 1.00 91.19 91 TYR A CA 1
ATOM 749 C C . TYR A 1 91 ? 3.685 1.776 -14.639 1.00 91.19 91 TYR A C 1
ATOM 751 O O . TYR A 1 91 ? 3.774 1.349 -15.790 1.00 91.19 91 TYR A O 1
ATOM 759 N N . VAL A 1 92 ? 4.338 1.208 -13.622 1.00 91.50 92 VAL A N 1
ATOM 760 C CA . VAL A 1 92 ? 5.233 0.055 -13.793 1.00 91.50 92 VAL A CA 1
ATOM 761 C C . VAL A 1 92 ? 4.448 -1.174 -14.252 1.00 91.50 92 VAL A C 1
ATOM 763 O O . VAL A 1 92 ? 4.903 -1.871 -15.155 1.00 91.50 92 VAL A O 1
ATOM 766 N N . LYS A 1 93 ? 3.249 -1.411 -13.711 1.00 89.56 93 LYS A N 1
ATOM 767 C CA . LYS A 1 93 ? 2.351 -2.483 -14.160 1.00 89.56 93 LYS A CA 1
ATOM 768 C C . LYS A 1 93 ? 2.007 -2.361 -15.642 1.00 89.56 93 LYS A C 1
ATOM 770 O O . LYS A 1 93 ? 2.199 -3.319 -16.384 1.00 89.56 93 LYS A O 1
ATOM 775 N N . ASP A 1 94 ? 1.557 -1.181 -16.060 1.00 90.19 94 ASP A N 1
ATOM 776 C CA . ASP A 1 94 ? 1.072 -0.926 -17.417 1.00 90.19 94 ASP A CA 1
ATOM 777 C C . ASP A 1 94 ? 2.213 -0.952 -18.460 1.00 90.19 94 ASP A C 1
ATOM 779 O O . ASP A 1 94 ? 1.990 -1.357 -19.598 1.00 90.19 94 ASP A O 1
ATOM 783 N N . ASN A 1 95 ? 3.440 -0.546 -18.093 1.00 90.75 95 ASN A N 1
ATOM 784 C CA . ASN A 1 95 ? 4.558 -0.384 -19.042 1.00 90.75 95 ASN A CA 1
ATOM 785 C C . ASN A 1 95 ? 5.619 -1.492 -18.987 1.00 90.75 95 ASN A C 1
ATOM 787 O O . ASN A 1 95 ? 6.307 -1.730 -19.980 1.00 90.75 95 ASN A O 1
ATOM 791 N N . CYS A 1 96 ? 5.790 -2.135 -17.834 1.00 88.94 96 CYS A N 1
ATOM 792 C CA . CYS A 1 96 ? 6.870 -3.091 -17.584 1.00 88.94 96 CYS A CA 1
ATOM 793 C C . CYS A 1 96 ? 6.380 -4.471 -17.145 1.00 88.94 96 CYS A C 1
ATOM 795 O O . CYS A 1 96 ? 7.187 -5.397 -17.069 1.00 88.94 96 CYS A O 1
ATOM 797 N N . GLY A 1 97 ? 5.086 -4.611 -16.850 1.00 82.12 97 GLY A N 1
ATOM 798 C CA . GLY A 1 97 ? 4.526 -5.815 -16.258 1.00 82.12 97 GLY A CA 1
ATOM 799 C C . GLY A 1 97 ? 4.894 -5.956 -14.779 1.00 82.12 97 GLY A C 1
ATOM 800 O O . GLY A 1 97 ? 6.041 -5.739 -14.355 1.00 82.12 97 GLY A O 1
ATOM 801 N N . LEU A 1 98 ? 3.904 -6.357 -13.981 1.00 73.62 98 LEU A N 1
ATOM 802 C CA . LEU A 1 98 ? 4.099 -6.783 -12.599 1.00 73.62 98 LEU A CA 1
ATOM 803 C C . LEU A 1 98 ? 3.717 -8.248 -12.418 1.00 73.62 98 LEU A C 1
ATOM 805 O O . LEU A 1 98 ? 2.652 -8.636 -12.937 1.00 73.62 98 LEU A O 1
#

pLDDT: mean 90.79, std 7.11, range [61.12, 97.94]

=== Feature glossary ===
Reading guide. The protein is described through the following features:

Foldseek 3Di. A 3Di character summarizes, for each residue, the relative orientation of the Cα frame of its nearest spatial neighbor. Because it encodes fold topology rather than chemistry, 3Di alignments detect remote structural similarity that sequence alignment misses.

Contact-map, Ramachandran, and PAE plots. Plot images: a contact map (which residues are close in 3D, as an N×N binary image), a Ramachandran scatter (backbone torsion angles, revealing secondary-structure composition at a glance), and — for AlphaFold structures — a PAE heatmap (pairwise prediction confidence).

Radius of gyration, Cα contacts, bounding box. Radius of gyration (Rg) is the root-mean-square distance of Cα atoms from their centroid — a single number for overall size and compactness. A globular domain of N residues has Rg ≈ 2.2·N^0.38 Å; an extended or disordered chain has a much larger Rg. The Cα contact count is the number of residue pairs whose Cα atoms are within 8 Å and are more than four positions apart in sequence — a standard proxy for tertiary packing density. The bounding box is the smallest axis-aligned box enclosing all Cα atoms.

Secondary structure (8-state, DSSP). Eight-state secondary structure (DSSP): H is the canonical α-helix, G the tighter 3₁₀-helix, I the wider π-helix; E/B are β-structure, T and S are turns and bends, and '-' is everything else. DSSP derives these from the pattern of main-chain N–H···O=C hydrogen bonds, not from the sequence.

B-factor. B-factor (Debye–Waller factor) reflects atomic displacement in the crystal lattice. It is an experimental observable (units Å²), not a prediction; low values mean the atom is pinned down, high values mean it moves or is heterogeneous across the crystal.

pLDDT. pLDDT is the predicted lDDT-Cα score: AlphaFold's confidence that the local environment of each residue (all inter-atomic distances within 15 Å) is correctly placed. It is a per-residue number between 0 and 100, with higher meaning more reliable.

Nearest PDB structures. Nearest PDB neighbors are the top structural matches found by Foldseek when searching this structure against the entire Protein Data Bank. Each hit reports a TM-score (0 to 1; >0.5 almost always implies the same fold) and an E-value. These are *structural* homologs — they may share no detectable sequence similarity.

Solvent-accessible surface area. Accessible surface area quantifies burial. A residue with SASA near zero is packed into the hydrophobic core; one with SASA >100 Å² sits on the surface. Computed here via the Shrake–Rupley numerical algorithm with a 1.4 Å probe.

Rendered structure images. Structure images are PyMOL renders from six orthogonal camera directions. Cartoon representation draws helices as coils and strands as arrows; sticks shows the backbone as bonds; surface shows the solvent-excluded envelope. Rainbow coloring maps sequence position to hue (blue→red, N→C); chain coloring assigns a distinct color per polypeptide.

Backbone torsions (φ/ψ). φ (phi) and ψ (psi) are the two rotatable backbone dihedrals per residue: φ is the C(i-1)–N–Cα–C torsion, ψ is the N–Cα–C–N(i+1) torsion, both in degrees on (−180°, 180°]. α-helical residues cluster near (−60°, −45°); β-strand residues near (−120°, +130°). A Ramachandran plot is simply a scatter of (φ, ψ) for every residue.

Predicted aligned error. Predicted Aligned Error (PAE) is an AlphaFold confidence matrix: entry (i, j) is the expected error in the position of residue j, in ångströms, when the prediction is superimposed on the true structure at residue i. Low PAE within a block of residues means that block is internally rigid and well-predicted; high PAE between two blocks means their relative placement is uncertain even if each block individually is confident.

mmCIF coordinates. Structure coordinates are given as an mmCIF _atom_site loop: one row per atom with element, residue name, chain id, sequence number, and x/y/z position in Å. Only the four main-chai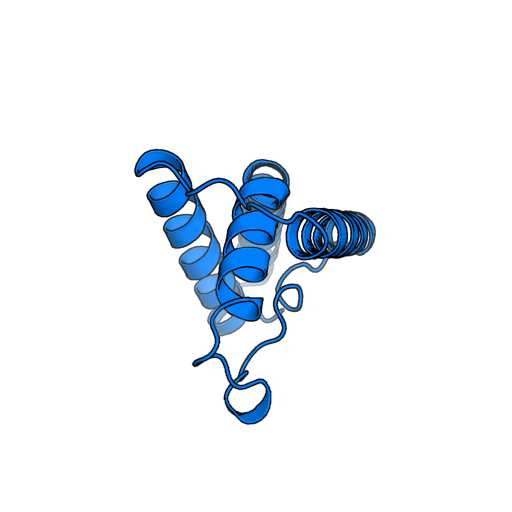n atoms per residue are included here; side chains are omitted to keep the record compact.

InterPro / GO / CATH / organism. Database cross-references. InterPro integrates a dozen domain/family signature databases into unified entries with residue-range hits. GO terms attach function/process/location labels with evidence codes. CATH codes position the fold in a four-level structural taxonomy. Organism is the NCBI-taxonomy species name.

Secondary structure (3-state, P-SEA). SS3 is a coarse helix/strand/coil call (letters a/b/c) made by the P-SEA algorithm from inter-Cα distances and dihedrals. It is less detailed than DSSP but needs only Cα positions.

Sequence. Sequence gives the chain of amino acids in standard one-letter code (A=alanine, C=cysteine, …, Y=tyrosine), read N→C. It is the only feature that is directly encoded by the gene; all structural features are derived from the folded form of this sequence.